Protein AF-A0A920HTX8-F1 (afdb_monomer)

Sequence (88 aa):
MKDIESFLPDGIDLLGVLKKMDPRDALITNENIKNIDELPDNCLVGTASPRRGAILKSLRQDVNIIEFRGNFETRIKNCKIRKSTQPC

Foldseek 3Di:
DPPDDPDDDPPDDDPDDDDDDPPDDDDDAPDPQDDLVSDDFLEEDEDLDPVVVVVSCVVPVRYHYDHDDDDPVVSVVVNVVPDDDDDD

Nearest PDB structures (foldseek):
  4mlq-assembly1_A  TM=9.303E-01  e=1.913E-03  Priestia megaterium
  5ov5-assembly1_A  TM=9.387E-01  e=7.697E-04  Priestia megaterium
  5ov6-assembly1_A  TM=9.385E-01  e=1.172E-03  Priestia megaterium
  5ov4-assembly1_A  TM=9.369E-01  e=1.092E-03  Priestia megaterium
  5m7f-assembly1_A  TM=9.299E-01  e=2.738E-02  Homo sapiens

Radius of gyration: 16.92 Å; Cα contacts (8 Å, |Δi|>4): 47; chains: 1; bounding box: 38×35×44 Å

Mean predicted aligned error: 8.24 Å

Solvent-accessible surface area (backbone atoms only — not comparable to full-atom values): 6234 Å² total; per-residue (Å²): 140,81,93,66,72,97,68,70,61,91,94,58,76,88,88,76,80,76,87,80,70,89,86,72,88,79,90,87,70,98,58,101,59,90,50,82,85,64,53,64,85,65,35,81,44,72,47,69,44,67,70,62,49,53,54,48,41,74,78,37,76,58,54,41,78,38,82,46,79,76,56,71,68,59,44,54,55,48,57,72,68,63,67,89,76,80,93,128

Structure (mmCIF, N/CA/C/O backbone):
data_AF-A0A920HTX8-F1
#
_entry.id   AF-A0A920HTX8-F1
#
loop_
_atom_site.group_PDB
_atom_site.id
_atom_site.type_symbol
_atom_site.label_atom_id
_atom_site.label_alt_id
_atom_site.label_comp_id
_atom_site.label_asym_id
_atom_site.label_entity_id
_atom_site.label_seq_id
_atom_site.pdbx_PDB_ins_code
_atom_site.Cartn_x
_atom_site.Cartn_y
_atom_site.Cartn_z
_atom_site.occupancy
_atom_site.B_iso_or_equiv
_atom_site.auth_seq_id
_atom_site.auth_comp_id
_atom_site.auth_asym_id
_atom_site.auth_atom_id
_atom_site.pdbx_PDB_model_num
ATOM 1 N N . MET A 1 1 ? 11.842 -9.631 -3.797 1.00 69.31 1 MET A N 1
ATOM 2 C CA . MET A 1 1 ? 12.331 -8.729 -4.849 1.00 69.31 1 MET A CA 1
ATOM 3 C C . MET A 1 1 ? 11.135 -7.946 -5.345 1.00 69.31 1 MET A C 1
ATOM 5 O O . MET A 1 1 ? 10.108 -8.574 -5.570 1.00 69.31 1 MET A O 1
ATOM 9 N N . LYS A 1 2 ? 11.203 -6.616 -5.356 1.00 75.75 2 LYS A N 1
ATOM 10 C CA . LYS A 1 2 ? 10.044 -5.763 -5.663 1.00 75.75 2 LYS A CA 1
ATOM 11 C C . LYS A 1 2 ? 10.389 -4.655 -6.658 1.00 75.75 2 LYS A C 1
ATOM 13 O O . LYS A 1 2 ? 9.542 -4.319 -7.469 1.00 75.75 2 LYS A O 1
ATOM 18 N N . ASP A 1 3 ? 11.616 -4.144 -6.609 1.00 83.00 3 ASP A N 1
ATOM 19 C CA . ASP A 1 3 ? 12.037 -2.977 -7.392 1.00 83.00 3 ASP A CA 1
ATOM 20 C C . ASP A 1 3 ? 12.930 -3.364 -8.585 1.00 83.00 3 ASP A C 1
ATOM 22 O O . ASP A 1 3 ? 13.809 -2.608 -8.977 1.00 83.00 3 ASP A O 1
ATOM 26 N N . ILE A 1 4 ? 12.734 -4.569 -9.129 1.00 83.88 4 ILE A N 1
ATOM 27 C CA . ILE A 1 4 ? 13.402 -5.021 -10.352 1.00 83.88 4 ILE A CA 1
ATOM 28 C C . ILE A 1 4 ? 12.402 -5.034 -11.491 1.00 83.88 4 ILE A C 1
ATOM 30 O O . ILE A 1 4 ? 11.235 -5.391 -11.307 1.00 83.88 4 ILE A O 1
ATOM 34 N N . GLU A 1 5 ? 12.882 -4.610 -12.651 1.00 83.19 5 GLU A N 1
ATOM 35 C CA . GLU A 1 5 ? 12.123 -4.607 -13.889 1.00 83.19 5 GLU A CA 1
ATOM 36 C C . GLU A 1 5 ? 11.676 -6.025 -14.252 1.00 83.19 5 GLU A C 1
ATOM 38 O O . GLU A 1 5 ? 12.345 -7.015 -13.959 1.00 83.19 5 GLU A O 1
ATOM 43 N N . SER A 1 6 ? 10.501 -6.132 -14.873 1.00 85.06 6 SER A N 1
ATOM 44 C CA . SER A 1 6 ? 9.943 -7.436 -15.254 1.00 85.06 6 SER A CA 1
ATOM 45 C C . SER A 1 6 ? 10.731 -8.111 -16.376 1.00 85.06 6 SER A C 1
ATOM 47 O O . SER A 1 6 ? 10.714 -9.334 -16.473 1.00 85.06 6 SER A O 1
ATOM 49 N N . PHE A 1 7 ? 11.420 -7.318 -17.195 1.00 87.38 7 PHE A N 1
ATOM 50 C CA . PHE A 1 7 ? 12.288 -7.778 -18.267 1.00 87.38 7 PHE A CA 1
ATOM 51 C C . PHE A 1 7 ? 13.672 -7.193 -18.027 1.00 87.38 7 PHE A C 1
ATOM 53 O O . PHE A 1 7 ? 13.791 -5.985 -17.842 1.00 87.38 7 PHE A O 1
ATOM 60 N N . LEU A 1 8 ? 14.694 -8.046 -18.007 1.00 87.38 8 LEU A N 1
ATOM 61 C CA . LEU A 1 8 ? 16.076 -7.587 -17.995 1.00 87.38 8 LEU A CA 1
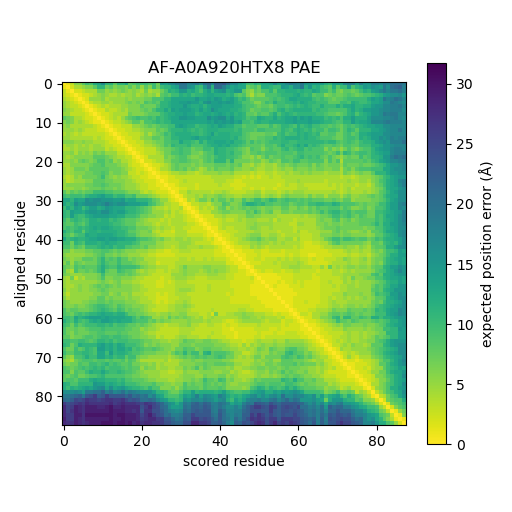ATOM 62 C C . LEU A 1 8 ? 16.549 -7.409 -19.443 1.00 87.38 8 LEU A C 1
ATOM 64 O O . LEU A 1 8 ? 16.160 -8.204 -20.301 1.00 87.38 8 LEU A O 1
ATOM 68 N N . PRO A 1 9 ? 17.343 -6.369 -19.735 1.00 90.25 9 PRO A N 1
ATOM 69 C CA . PRO A 1 9 ? 17.922 -6.189 -21.057 1.00 90.25 9 PRO A CA 1
ATOM 70 C C . PRO A 1 9 ? 18.941 -7.292 -21.362 1.00 90.25 9 PRO A C 1
ATOM 72 O O . PRO A 1 9 ? 19.569 -7.850 -20.458 1.00 90.25 9 PRO A O 1
ATOM 75 N N . ASP A 1 10 ? 19.130 -7.567 -22.652 1.00 89.44 10 ASP A N 1
ATOM 76 C CA . ASP A 1 10 ? 20.076 -8.578 -23.117 1.00 89.44 10 ASP A CA 1
ATOM 77 C C . ASP A 1 10 ? 21.490 -8.315 -22.573 1.00 89.44 10 ASP A C 1
ATOM 79 O O . ASP A 1 10 ? 21.995 -7.190 -22.593 1.00 89.44 10 ASP A O 1
ATOM 83 N N . GLY A 1 11 ? 22.136 -9.374 -22.082 1.00 89.94 11 GLY A N 1
ATOM 84 C CA . GLY A 1 11 ? 23.470 -9.304 -21.480 1.00 89.94 11 GLY A CA 1
ATOM 85 C C . GLY A 1 11 ? 23.492 -8.955 -19.987 1.00 89.94 11 GLY A C 1
ATOM 86 O O . GLY A 1 11 ? 24.580 -8.857 -19.418 1.00 89.94 11 GLY A O 1
ATOM 87 N N . ILE A 1 12 ? 22.331 -8.796 -19.337 1.00 89.12 12 ILE A N 1
ATOM 88 C CA . ILE A 1 12 ? 22.221 -8.632 -17.882 1.00 89.12 12 ILE A CA 1
ATOM 89 C C . ILE A 1 12 ? 21.410 -9.786 -17.288 1.00 89.12 12 ILE A C 1
ATOM 91 O O . ILE A 1 12 ? 20.203 -9.876 -17.490 1.00 89.12 12 ILE A O 1
ATOM 95 N N . ASP A 1 13 ? 22.069 -10.613 -16.476 1.00 87.81 13 ASP A N 1
ATOM 96 C CA . ASP A 1 13 ? 21.445 -11.743 -15.788 1.00 87.81 13 ASP A CA 1
ATOM 97 C C . ASP A 1 13 ? 21.414 -11.562 -14.269 1.00 87.81 13 ASP A C 1
ATOM 99 O O . ASP A 1 13 ? 22.330 -11.022 -13.639 1.00 87.81 13 ASP A O 1
ATOM 103 N N . LEU A 1 14 ? 20.356 -12.087 -13.648 1.00 87.00 14 LEU A N 1
ATOM 104 C CA . LEU A 1 14 ? 20.241 -12.157 -12.198 1.00 87.00 14 LEU A CA 1
ATOM 105 C C . LEU A 1 14 ? 21.009 -13.375 -11.664 1.00 8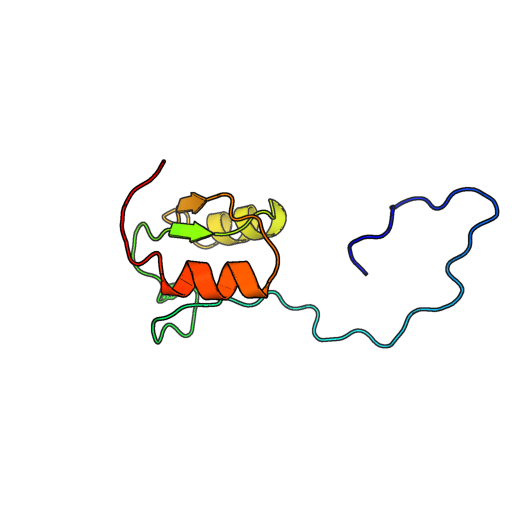7.00 14 LEU A C 1
ATOM 107 O O . LEU A 1 14 ? 20.469 -14.473 -11.562 1.00 87.00 14 LEU A O 1
ATOM 111 N N . LEU A 1 15 ? 22.268 -13.167 -11.281 1.00 89.50 15 LEU A N 1
ATOM 112 C CA . LEU A 1 15 ? 23.181 -14.246 -10.875 1.00 89.50 15 LEU A CA 1
ATOM 113 C C . LEU A 1 15 ? 22.859 -14.890 -9.517 1.00 89.50 15 LEU A C 1
ATOM 115 O O . LEU A 1 15 ? 23.321 -15.992 -9.228 1.00 89.50 15 LEU A O 1
ATOM 119 N N . GLY A 1 16 ? 22.092 -14.222 -8.656 1.00 87.12 16 GLY A N 1
ATOM 120 C CA . GLY A 1 16 ? 21.793 -14.755 -7.334 1.00 87.12 16 GLY A CA 1
ATOM 121 C C . GLY A 1 16 ? 20.733 -13.968 -6.582 1.00 87.12 16 GLY A C 1
ATOM 122 O O . GLY A 1 16 ? 20.639 -12.745 -6.679 1.00 87.12 16 GLY A O 1
ATOM 123 N N . VAL A 1 17 ? 19.939 -14.690 -5.793 1.00 88.31 17 VAL A N 1
ATOM 124 C CA . VAL A 1 17 ? 18.909 -14.124 -4.920 1.00 88.31 17 VAL A CA 1
ATOM 125 C C . VAL A 1 17 ? 19.205 -14.547 -3.489 1.00 88.31 17 VAL A C 1
ATOM 127 O O . VAL A 1 17 ? 19.323 -15.732 -3.187 1.00 88.31 17 VAL A O 1
ATOM 130 N N . LEU A 1 18 ? 19.325 -13.567 -2.595 1.00 88.75 18 LEU A N 1
ATOM 131 C CA . LEU A 1 18 ? 19.507 -13.8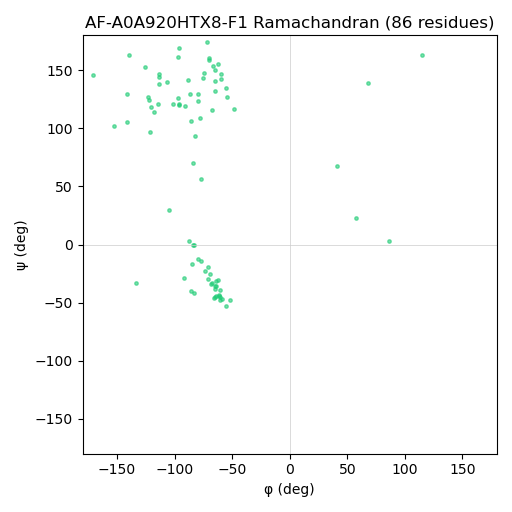22 -1.169 1.00 88.75 18 LEU A CA 1
ATOM 132 C C . LEU A 1 18 ? 18.231 -14.396 -0.542 1.00 88.75 18 LEU A C 1
ATOM 134 O O . LEU A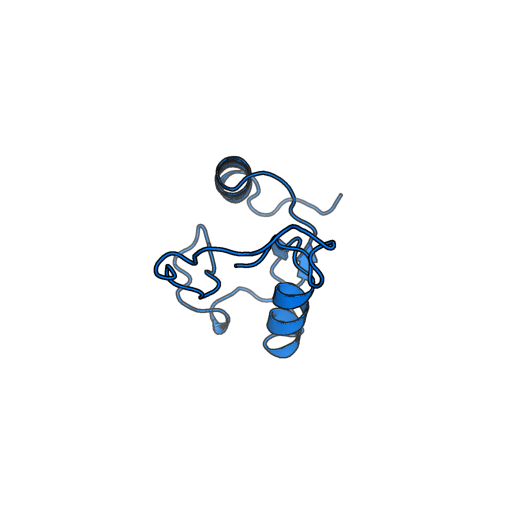 1 18 ? 17.120 -14.203 -1.045 1.00 88.75 18 LEU A O 1
ATOM 138 N N . LYS A 1 19 ? 18.382 -15.061 0.610 1.00 87.75 19 LYS A N 1
ATOM 139 C CA . LYS A 1 19 ? 17.242 -15.558 1.386 1.00 87.75 19 LYS A CA 1
ATOM 140 C C . LYS A 1 19 ? 16.277 -14.409 1.682 1.00 87.75 19 LYS A C 1
ATOM 142 O O . LYS A 1 19 ? 16.660 -13.365 2.206 1.00 87.75 19 LYS A O 1
ATOM 147 N N . LYS A 1 20 ? 15.011 -14.618 1.331 1.00 83.94 20 LYS A N 1
ATOM 148 C CA . LYS A 1 20 ? 13.957 -13.618 1.489 1.00 83.94 20 LYS A CA 1
ATOM 149 C C . LYS A 1 20 ? 13.724 -13.332 2.979 1.00 83.94 20 LYS A C 1
ATOM 151 O O . LYS A 1 20 ? 13.568 -14.267 3.763 1.00 83.94 20 LYS A O 1
ATOM 156 N N . MET A 1 21 ? 13.671 -12.052 3.343 1.00 85.88 21 MET A N 1
ATOM 157 C CA . MET A 1 21 ? 13.118 -11.614 4.630 1.00 85.88 21 MET A CA 1
ATOM 158 C C . MET A 1 21 ? 11.585 -11.768 4.625 1.00 85.88 21 MET A C 1
ATOM 160 O O . MET A 1 21 ? 11.005 -12.093 3.583 1.00 85.88 21 MET A O 1
ATOM 164 N N . ASP A 1 22 ? 10.932 -11.527 5.766 1.00 88.25 22 ASP A N 1
ATOM 165 C CA . ASP A 1 22 ? 9.474 -11.567 5.894 1.00 88.25 22 ASP A CA 1
ATOM 166 C C . ASP A 1 22 ? 8.799 -10.754 4.765 1.00 88.25 22 ASP A C 1
ATOM 168 O O . ASP A 1 22 ? 9.034 -9.549 4.642 1.00 88.25 22 ASP A O 1
ATOM 172 N N . PRO A 1 23 ? 8.013 -11.406 3.888 1.00 85.00 23 PRO A N 1
ATOM 173 C CA . PRO A 1 23 ? 7.376 -10.750 2.754 1.00 85.00 23 PRO A CA 1
ATOM 174 C C . PRO A 1 23 ? 6.063 -10.042 3.111 1.00 85.00 23 PRO A C 1
ATOM 176 O O . PRO A 1 23 ? 5.408 -9.527 2.202 1.00 85.00 23 PRO A O 1
ATOM 179 N N . ARG A 1 24 ? 5.626 -10.083 4.373 1.00 87.81 24 ARG A N 1
ATOM 180 C CA . ARG A 1 24 ? 4.317 -9.574 4.792 1.00 87.81 24 ARG A CA 1
ATOM 181 C C . ARG A 1 24 ? 4.288 -8.047 4.833 1.00 87.81 24 ARG A C 1
ATOM 183 O O . ARG A 1 24 ? 5.274 -7.383 5.146 1.00 87.81 24 ARG A O 1
ATOM 190 N N . ASP A 1 25 ? 3.117 -7.494 4.529 1.00 87.94 25 ASP A N 1
ATOM 191 C CA . ASP A 1 25 ? 2.826 -6.091 4.804 1.00 87.94 25 ASP A CA 1
ATOM 192 C C . ASP A 1 25 ? 2.562 -5.920 6.311 1.00 87.94 25 ASP A C 1
ATOM 194 O O . ASP A 1 25 ? 1.949 -6.783 6.936 1.00 87.94 25 ASP A O 1
ATOM 198 N N . ALA A 1 26 ? 3.003 -4.802 6.887 1.00 87.38 26 ALA A N 1
ATOM 199 C CA . ALA A 1 26 ? 2.774 -4.473 8.292 1.00 87.38 26 ALA A CA 1
ATOM 200 C C . ALA A 1 26 ? 1.852 -3.255 8.427 1.00 87.38 26 ALA A C 1
ATOM 202 O O . ALA A 1 26 ? 2.013 -2.260 7.710 1.00 87.38 26 ALA A O 1
ATOM 203 N N . LEU A 1 27 ? 0.913 -3.332 9.370 1.00 86.88 27 LEU A N 1
ATOM 204 C CA . LEU A 1 27 ? 0.135 -2.194 9.848 1.00 86.88 27 LEU A CA 1
ATOM 205 C C . LEU A 1 27 ? 0.924 -1.509 10.971 1.00 86.88 27 LEU A C 1
ATOM 207 O O . LEU A 1 27 ? 1.395 -2.172 11.890 1.00 86.88 27 LEU A O 1
ATOM 211 N N . ILE A 1 28 ? 1.088 -0.189 10.884 1.00 86.44 28 ILE A N 1
ATOM 212 C CA . ILE A 1 28 ? 1.779 0.610 11.901 1.00 86.44 28 ILE A CA 1
ATOM 213 C C . ILE A 1 28 ? 0.790 1.649 12.416 1.00 86.44 28 ILE A C 1
ATOM 215 O O . ILE A 1 28 ? 0.330 2.496 11.651 1.00 86.44 28 ILE A O 1
ATOM 219 N N . THR A 1 29 ? 0.489 1.587 13.708 1.00 84.06 29 THR A N 1
ATOM 220 C CA . THR A 1 29 ? -0.399 2.515 14.413 1.00 84.06 29 THR A CA 1
ATOM 221 C C . THR A 1 29 ? 0.324 3.103 15.620 1.00 84.06 29 THR A C 1
ATOM 223 O O . THR A 1 29 ? 1.225 2.486 16.187 1.00 84.06 29 THR A O 1
ATOM 226 N N . ASN A 1 30 ? -0.063 4.313 16.025 1.00 77.75 30 ASN A N 1
ATOM 227 C CA . ASN A 1 30 ? 0.395 4.889 17.297 1.00 77.75 30 ASN A CA 1
ATOM 228 C C . ASN A 1 30 ? -0.468 4.449 18.486 1.00 77.75 30 ASN A C 1
ATOM 230 O O . ASN A 1 30 ? -0.077 4.646 19.633 1.00 77.75 30 ASN A O 1
ATOM 234 N N . GLU A 1 31 ? -1.657 3.926 18.205 1.00 77.38 31 GLU A N 1
ATOM 235 C CA . GLU A 1 31 ? -2.595 3.411 19.195 1.00 77.38 31 GLU A CA 1
ATOM 236 C C . GLU A 1 31 ? -2.449 1.894 19.311 1.00 77.38 31 GLU A C 1
ATOM 238 O O . GLU A 1 31 ? -1.901 1.247 18.412 1.00 77.38 31 GLU A O 1
ATOM 243 N N . ASN A 1 32 ? -2.939 1.333 20.419 1.00 78.88 32 ASN A N 1
ATOM 244 C CA . ASN A 1 32 ? -2.872 -0.097 20.724 1.00 78.88 32 ASN A CA 1
ATOM 245 C C . ASN A 1 32 ? -3.918 -0.895 19.923 1.00 78.88 32 ASN A C 1
ATOM 247 O O . ASN A 1 32 ? -4.775 -1.563 20.494 1.00 78.88 32 ASN A O 1
ATOM 251 N N . ILE A 1 33 ? -3.853 -0.761 18.601 1.00 82.25 33 ILE A N 1
ATOM 252 C CA . ILE A 1 33 ? -4.695 -1.426 17.611 1.00 82.25 33 ILE A CA 1
ATOM 253 C C . ILE A 1 33 ? -3.926 -2.6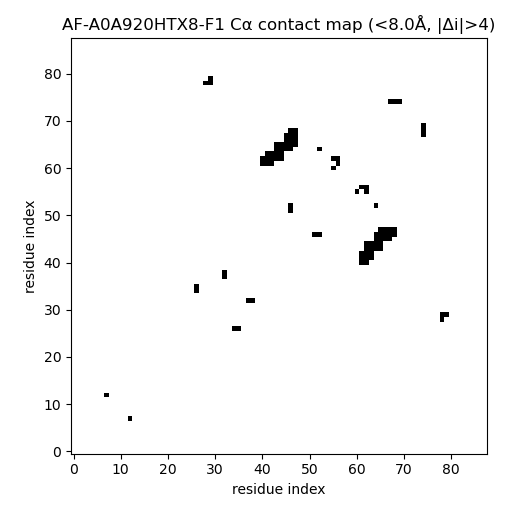53 17.138 1.00 82.25 33 ILE A C 1
ATOM 255 O O . ILE A 1 33 ? -2.810 -2.537 16.628 1.00 82.25 33 ILE A O 1
ATOM 259 N N . LYS A 1 34 ? -4.499 -3.839 17.329 1.00 80.81 34 LYS A N 1
ATOM 260 C CA . LYS A 1 34 ? -3.837 -5.106 16.997 1.00 80.81 34 LYS A CA 1
ATOM 261 C C . LYS A 1 34 ? -4.151 -5.571 15.585 1.00 80.81 34 LYS A C 1
ATOM 263 O O . LYS A 1 34 ? -3.322 -6.240 14.974 1.00 80.81 34 LYS A O 1
ATOM 268 N N . ASN A 1 35 ? -5.325 -5.212 15.072 1.00 84.12 35 ASN A N 1
ATOM 269 C CA . ASN A 1 35 ? -5.850 -5.713 13.807 1.00 84.12 35 ASN A CA 1
ATOM 270 C C . ASN A 1 35 ? -6.535 -4.607 12.994 1.00 84.12 35 ASN A C 1
ATOM 272 O O . ASN A 1 35 ? -6.905 -3.562 13.519 1.00 84.12 35 ASN A O 1
ATOM 276 N N . ILE A 1 36 ? -6.740 -4.864 11.701 1.00 84.19 36 ILE A N 1
ATOM 277 C CA . ILE A 1 36 ? -7.422 -3.941 10.774 1.00 84.19 36 ILE A CA 1
ATOM 278 C C . ILE A 1 36 ? -8.880 -3.684 11.207 1.00 84.19 36 ILE A C 1
ATOM 280 O O . ILE A 1 36 ? -9.405 -2.589 11.010 1.00 84.19 36 ILE A O 1
ATOM 284 N N . ASP A 1 37 ? -9.519 -4.658 11.852 1.00 83.44 37 ASP A N 1
ATOM 285 C CA . ASP A 1 37 ? -10.909 -4.548 12.314 1.00 83.44 37 ASP A CA 1
ATOM 286 C C . ASP A 1 37 ? -11.060 -3.628 13.533 1.00 83.44 37 ASP A C 1
ATOM 288 O O . ASP A 1 37 ? -12.118 -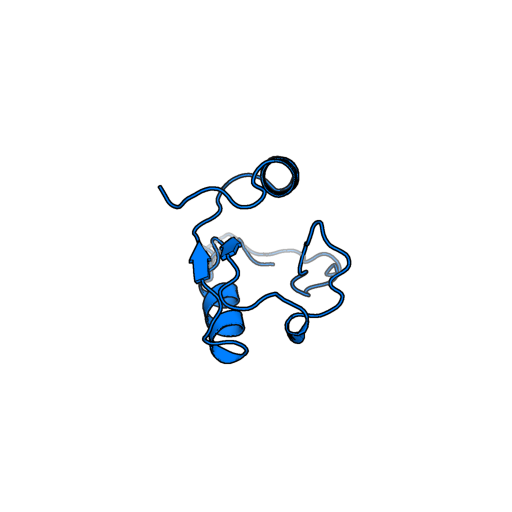3.052 13.751 1.00 83.44 37 ASP A O 1
ATOM 292 N N . GLU A 1 38 ? -9.984 -3.429 14.296 1.00 85.00 38 GLU A N 1
ATOM 293 C CA . GLU A 1 38 ? -9.951 -2.517 15.446 1.00 85.00 38 GLU A CA 1
ATOM 294 C C . GLU A 1 38 ? -9.674 -1.061 15.030 1.00 85.00 38 GLU A C 1
ATOM 296 O O . GLU A 1 38 ? -9.607 -0.173 15.880 1.00 85.00 38 GLU A O 1
ATOM 301 N N . LEU A 1 39 ? -9.487 -0.794 13.730 1.00 84.06 39 LEU A N 1
ATOM 302 C CA . LEU A 1 39 ? -9.332 0.572 13.244 1.00 84.06 39 LEU A CA 1
ATOM 303 C C . LEU A 1 39 ? -10.631 1.369 13.462 1.00 84.06 39 LEU A C 1
ATOM 305 O O . LEU A 1 39 ? -11.721 0.833 13.241 1.00 84.06 39 LEU A O 1
ATOM 309 N N . PRO A 1 40 ? -10.533 2.651 13.848 1.00 83.19 40 PRO A N 1
ATOM 310 C CA . PRO A 1 40 ? -11.706 3.499 13.988 1.00 83.19 40 PRO A CA 1
ATOM 311 C C . PRO A 1 40 ? -12.403 3.720 12.639 1.00 83.19 40 PRO A C 1
ATOM 313 O O . PRO A 1 40 ? -11.761 3.746 11.583 1.00 83.19 40 PRO A O 1
ATOM 316 N N . ASP A 1 41 ? -13.718 3.914 12.688 1.00 83.62 41 ASP A N 1
ATOM 317 C CA . ASP A 1 41 ? -14.530 4.177 11.501 1.00 83.62 41 ASP A CA 1
ATOM 318 C C . ASP A 1 41 ? -14.067 5.453 10.787 1.00 83.62 41 ASP A C 1
ATOM 320 O O . ASP A 1 41 ? -13.682 6.442 11.419 1.00 83.62 41 ASP A O 1
ATOM 324 N N . ASN A 1 42 ? -14.105 5.441 9.452 1.00 84.00 42 ASN A N 1
ATOM 325 C CA . ASN A 1 42 ? -13.641 6.546 8.600 1.00 84.00 42 ASN A CA 1
ATOM 326 C C . ASN A 1 42 ? -12.166 6.948 8.808 1.00 84.00 42 ASN A C 1
ATOM 328 O O . ASN A 1 42 ? -11.772 8.073 8.471 1.00 84.00 42 ASN A O 1
ATOM 332 N N . CYS A 1 43 ? -11.324 6.051 9.335 1.00 84.62 43 CYS A N 1
ATOM 333 C CA . CYS A 1 43 ? -9.913 6.349 9.567 1.00 84.62 43 CYS A CA 1
ATOM 334 C C . CYS A 1 43 ? -9.128 6.655 8.280 1.00 84.62 43 CYS A C 1
ATOM 336 O O . CYS A 1 43 ? -9.456 6.218 7.174 1.00 84.62 43 CYS A O 1
ATOM 338 N N . LEU A 1 44 ? -8.041 7.411 8.451 1.00 86.50 44 LEU A N 1
ATOM 339 C CA . LEU A 1 44 ? -7.101 7.757 7.389 1.00 86.50 44 LEU A CA 1
ATOM 340 C C . LEU A 1 44 ? -5.914 6.792 7.406 1.00 86.50 44 LEU A C 1
ATOM 342 O O . LEU A 1 44 ? -5.165 6.738 8.381 1.00 86.50 44 LEU A O 1
ATOM 346 N N . VAL A 1 45 ? -5.692 6.082 6.300 1.00 87.69 45 VAL A N 1
ATOM 347 C CA . VAL A 1 45 ? -4.556 5.171 6.126 1.00 87.69 45 VAL A CA 1
ATOM 348 C C . VAL A 1 45 ? -3.622 5.681 5.033 1.00 87.69 45 VAL A C 1
ATOM 350 O O . VAL A 1 45 ? -3.991 5.828 3.868 1.00 87.69 45 VAL A O 1
ATOM 353 N N . GLY A 1 46 ? -2.366 5.928 5.409 1.00 87.75 46 GLY A N 1
ATOM 354 C CA . GLY A 1 46 ? -1.328 6.401 4.499 1.00 87.75 46 GLY A CA 1
ATOM 355 C C . GLY A 1 46 ? -0.627 5.267 3.755 1.00 87.75 46 GLY A C 1
ATOM 356 O O . GLY A 1 46 ? 0.233 4.587 4.313 1.00 87.75 46 GLY A O 1
ATOM 357 N N . THR A 1 47 ? -0.910 5.094 2.463 1.00 87.00 47 THR A N 1
ATOM 358 C CA . THR A 1 47 ? -0.152 4.181 1.594 1.00 87.00 47 THR A CA 1
ATOM 359 C C . THR A 1 47 ? 0.034 4.773 0.204 1.00 87.00 47 THR A C 1
ATOM 361 O O . THR A 1 47 ? -0.914 5.164 -0.457 1.00 87.00 47 THR A O 1
ATOM 364 N N . ALA A 1 48 ? 1.276 4.771 -0.284 1.00 85.44 48 ALA A N 1
ATOM 365 C CA . ALA A 1 48 ? 1.585 5.108 -1.678 1.00 85.44 48 ALA A CA 1
ATOM 366 C C . ALA A 1 48 ? 1.507 3.896 -2.631 1.00 85.44 48 ALA A C 1
ATOM 368 O O . ALA A 1 48 ? 1.868 4.001 -3.796 1.00 85.44 48 ALA A O 1
ATOM 369 N N . SER A 1 49 ? 1.122 2.712 -2.137 1.00 85.94 49 SER A N 1
ATOM 370 C CA . SER A 1 49 ? 1.007 1.511 -2.971 1.00 85.94 49 SER A CA 1
ATOM 371 C C . SER A 1 49 ? -0.458 1.253 -3.321 1.00 85.94 49 SER A C 1
ATOM 373 O O . SER A 1 49 ? -1.235 0.997 -2.392 1.00 85.94 49 SER A O 1
ATOM 375 N N . PRO A 1 50 ? -0.816 1.221 -4.619 1.00 87.50 50 PRO A N 1
ATOM 376 C CA . PRO A 1 50 ? -2.183 0.939 -5.047 1.00 87.50 50 PRO A CA 1
ATOM 377 C C . PRO A 1 50 ? -2.614 -0.478 -4.656 1.00 87.50 50 PRO A C 1
ATOM 379 O O . PRO A 1 50 ? -3.741 -0.660 -4.210 1.00 87.50 50 PRO A O 1
ATOM 382 N N . ARG A 1 51 ? -1.700 -1.464 -4.696 1.00 91.25 51 ARG A N 1
ATOM 383 C CA . ARG A 1 51 ? -1.972 -2.843 -4.247 1.00 91.25 51 ARG A CA 1
ATOM 384 C C . ARG A 1 51 ? -2.472 -2.879 -2.804 1.00 91.25 51 ARG A C 1
ATOM 386 O O . ARG A 1 51 ? -3.516 -3.456 -2.528 1.00 91.25 51 ARG A O 1
ATOM 393 N N . ARG A 1 52 ? -1.728 -2.261 -1.880 1.00 90.44 52 ARG A N 1
ATOM 394 C CA . ARG A 1 52 ? -2.100 -2.251 -0.455 1.00 90.44 52 ARG A CA 1
ATOM 395 C C . ARG A 1 52 ? -3.406 -1.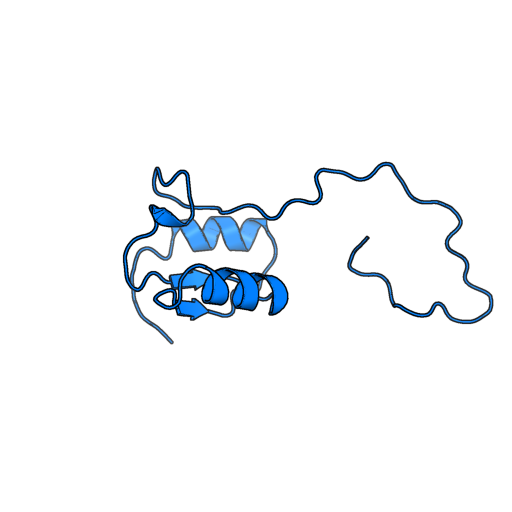499 -0.228 1.00 90.44 52 ARG A C 1
ATOM 397 O O . ARG A 1 52 ? -4.220 -1.929 0.577 1.00 90.44 52 ARG A O 1
ATOM 404 N N . GLY A 1 53 ? -3.609 -0.409 -0.964 1.00 89.19 53 GLY A N 1
ATOM 405 C CA . GLY A 1 53 ? -4.836 0.362 -0.871 1.00 89.19 53 GLY A CA 1
ATOM 406 C C . GLY A 1 53 ? -6.076 -0.400 -1.343 1.00 89.19 53 GLY A C 1
ATOM 407 O O . GLY A 1 53 ? -7.088 -0.412 -0.652 1.00 89.19 53 GLY A O 1
ATOM 408 N N . ALA A 1 54 ? -5.986 -1.090 -2.479 1.00 89.50 54 ALA A N 1
ATOM 409 C CA . ALA A 1 54 ? -7.076 -1.915 -2.990 1.00 89.50 54 ALA A CA 1
ATOM 410 C C . ALA A 1 54 ? -7.435 -3.053 -2.021 1.00 89.50 54 ALA A C 1
ATOM 412 O O . ALA A 1 54 ? -8.611 -3.264 -1.743 1.00 89.50 54 ALA A O 1
ATOM 413 N N . ILE A 1 55 ? -6.428 -3.727 -1.448 1.00 91.00 55 ILE A N 1
ATOM 414 C CA . ILE A 1 55 ? -6.643 -4.786 -0.449 1.00 91.00 55 ILE A CA 1
ATOM 415 C C . ILE A 1 55 ? -7.362 -4.227 0.786 1.00 91.00 55 ILE A C 1
ATOM 417 O O . ILE A 1 55 ? -8.369 -4.786 1.207 1.00 91.00 55 ILE A O 1
ATOM 421 N N . LEU A 1 56 ? -6.907 -3.096 1.332 1.00 89.94 56 LEU A N 1
ATOM 422 C CA . LEU A 1 56 ? -7.557 -2.466 2.486 1.00 89.94 56 LEU A CA 1
ATOM 423 C C . LEU A 1 56 ? -9.006 -2.071 2.192 1.00 89.94 56 LEU A C 1
ATOM 425 O O . LEU A 1 56 ? -9.876 -2.401 2.984 1.00 89.94 56 LEU A O 1
ATOM 429 N N . LYS A 1 57 ? -9.281 -1.455 1.036 1.00 88.00 57 LYS A N 1
ATOM 430 C CA . LYS A 1 57 ? -10.651 -1.102 0.628 1.00 88.00 57 LYS A CA 1
ATOM 431 C C . LYS A 1 57 ? -11.553 -2.313 0.409 1.00 88.00 57 LYS A C 1
ATOM 433 O O . LYS A 1 57 ? -12.752 -2.208 0.631 1.00 88.00 57 LYS A O 1
ATOM 438 N N . SER A 1 58 ? -10.992 -3.442 -0.029 1.00 89.31 58 SER A N 1
ATOM 439 C CA . SER A 1 58 ? -11.754 -4.687 -0.181 1.00 89.31 58 SER A CA 1
ATOM 440 C C . SER A 1 58 ? -12.138 -5.317 1.160 1.00 89.31 58 SER A C 1
ATOM 442 O O . SER A 1 58 ? -13.172 -5.968 1.247 1.00 89.31 58 SER A O 1
ATOM 444 N N . LEU A 1 59 ? -11.321 -5.108 2.198 1.00 88.25 59 LEU A N 1
ATOM 445 C CA . LEU A 1 59 ? -11.592 -5.580 3.557 1.00 88.25 59 LEU A CA 1
ATOM 446 C C . LEU A 1 59 ? -12.512 -4.616 4.314 1.00 88.25 59 LEU A C 1
ATOM 448 O O . LEU A 1 59 ? -13.419 -5.047 5.016 1.00 88.25 59 LEU A O 1
ATOM 452 N N . ARG A 1 60 ? -12.271 -3.312 4.165 1.00 86.81 60 ARG A N 1
ATOM 453 C CA . ARG A 1 60 ? -12.966 -2.233 4.863 1.00 86.81 60 ARG A CA 1
ATOM 454 C C . ARG A 1 60 ? -13.201 -1.058 3.924 1.00 86.81 60 ARG A C 1
ATOM 456 O O . ARG A 1 60 ? -12.284 -0.308 3.583 1.00 86.81 60 ARG A O 1
ATOM 463 N N . GLN A 1 61 ? -14.448 -0.908 3.497 1.00 84.50 61 GLN A N 1
ATOM 464 C CA . GLN A 1 61 ? -14.842 0.111 2.524 1.00 84.50 61 GLN A CA 1
ATOM 465 C C . GLN A 1 61 ? -14.949 1.520 3.134 1.00 84.50 61 GLN A C 1
ATOM 467 O O . GLN A 1 61 ? -14.974 2.504 2.399 1.00 84.50 61 GLN A O 1
ATOM 472 N N . ASP A 1 62 ? -14.963 1.618 4.463 1.00 88.38 62 ASP A N 1
ATOM 473 C CA . ASP A 1 62 ? -15.011 2.856 5.242 1.00 88.38 62 ASP A CA 1
ATOM 474 C C . ASP A 1 62 ? -13.643 3.555 5.375 1.00 88.38 62 ASP A C 1
ATOM 476 O O . ASP A 1 62 ? -13.569 4.710 5.786 1.00 88.38 62 ASP A O 1
ATOM 480 N N . VAL A 1 63 ? -12.543 2.888 5.016 1.00 87.06 63 VAL A N 1
ATOM 481 C CA . VAL A 1 63 ? -11.189 3.433 5.187 1.00 87.06 63 VAL A CA 1
ATOM 482 C C . VAL A 1 63 ? -10.829 4.429 4.082 1.00 87.06 63 VAL A C 1
ATOM 484 O O . VAL A 1 63 ? -10.867 4.130 2.883 1.00 87.06 63 VAL A O 1
ATOM 487 N N . ASN A 1 64 ? -10.352 5.605 4.493 1.00 87.69 64 ASN A N 1
ATOM 488 C CA . ASN A 1 64 ? -9.881 6.653 3.598 1.00 87.69 64 ASN A CA 1
ATOM 489 C C . ASN A 1 64 ? -8.382 6.506 3.331 1.00 87.69 64 ASN A C 1
ATOM 491 O O . ASN A 1 64 ? -7.553 6.592 4.236 1.00 87.69 64 ASN A O 1
ATOM 495 N N . ILE A 1 65 ? -8.011 6.308 2.068 1.00 88.44 65 ILE A N 1
ATOM 496 C CA . ILE A 1 65 ? -6.613 6.100 1.677 1.00 88.44 65 ILE A CA 1
ATOM 497 C C . ILE A 1 65 ? -6.012 7.408 1.195 1.00 88.44 65 ILE A C 1
ATOM 499 O O . ILE A 1 65 ? -6.519 8.007 0.249 1.00 88.44 65 ILE A O 1
ATOM 503 N N . ILE A 1 66 ? -4.889 7.793 1.797 1.00 88.94 66 ILE A N 1
ATOM 504 C CA . ILE A 1 66 ? -4.115 8.967 1.392 1.00 88.94 66 ILE A CA 1
ATOM 505 C C . ILE A 1 66 ? -2.750 8.560 0.838 1.00 88.94 66 ILE A C 1
ATOM 507 O O . ILE A 1 66 ? -2.103 7.625 1.329 1.00 88.94 66 ILE A O 1
ATOM 511 N N . GLU A 1 67 ? -2.282 9.295 -0.171 1.00 83.50 67 GLU A N 1
ATOM 512 C CA . GLU A 1 67 ? -0.918 9.136 -0.658 1.00 83.50 67 GLU A CA 1
ATOM 513 C C . GLU A 1 67 ? 0.074 9.607 0.405 1.00 83.50 67 GLU A C 1
ATOM 515 O O . GLU A 1 67 ? 0.151 10.782 0.755 1.00 83.50 67 GLU A O 1
ATOM 520 N N . PHE A 1 68 ? 0.876 8.672 0.908 1.00 81.50 68 PHE A N 1
ATOM 521 C CA . PHE A 1 68 ? 1.889 8.966 1.912 1.00 81.50 68 PHE A CA 1
ATOM 522 C C . PHE A 1 68 ? 3.263 8.572 1.391 1.00 81.50 68 PHE A C 1
ATOM 524 O O . PHE A 1 68 ? 3.647 7.400 1.425 1.00 81.50 68 PHE A O 1
ATOM 531 N N . ARG A 1 69 ? 4.001 9.542 0.848 1.00 79.44 69 ARG A N 1
ATOM 532 C CA . ARG A 1 69 ? 5.348 9.358 0.284 1.00 79.44 69 ARG A CA 1
ATOM 533 C C . ARG A 1 69 ? 6.432 9.725 1.305 1.00 79.44 69 ARG A C 1
ATOM 535 O O . ARG A 1 69 ? 6.135 10.246 2.374 1.00 79.44 69 ARG A O 1
ATOM 542 N N . GLY A 1 70 ? 7.678 9.387 0.988 1.00 80.00 70 GLY A N 1
ATOM 543 C CA . GLY A 1 70 ? 8.831 9.582 1.870 1.00 80.00 70 GLY A CA 1
ATOM 544 C C . GLY A 1 70 ? 9.469 8.268 2.315 1.00 80.00 70 GLY A C 1
ATOM 545 O O . GLY A 1 70 ? 8.879 7.188 2.197 1.00 80.00 70 GLY A O 1
ATOM 546 N N . ASN A 1 71 ? 10.700 8.370 2.810 1.00 82.31 71 ASN A N 1
ATOM 547 C CA . ASN A 1 71 ? 11.453 7.226 3.310 1.00 82.31 71 ASN A CA 1
ATOM 548 C C . ASN A 1 71 ? 10.847 6.697 4.626 1.00 82.31 71 ASN A C 1
ATOM 550 O O . ASN A 1 71 ? 10.113 7.411 5.316 1.00 82.31 71 ASN A O 1
ATOM 554 N N . PHE A 1 72 ? 11.155 5.456 4.996 1.00 80.50 72 PHE A N 1
ATOM 555 C CA . PHE A 1 72 ? 10.572 4.772 6.157 1.00 80.50 72 PHE A CA 1
ATOM 556 C C . PHE A 1 72 ? 10.663 5.589 7.457 1.00 80.50 72 PHE A C 1
ATOM 558 O O . PHE A 1 72 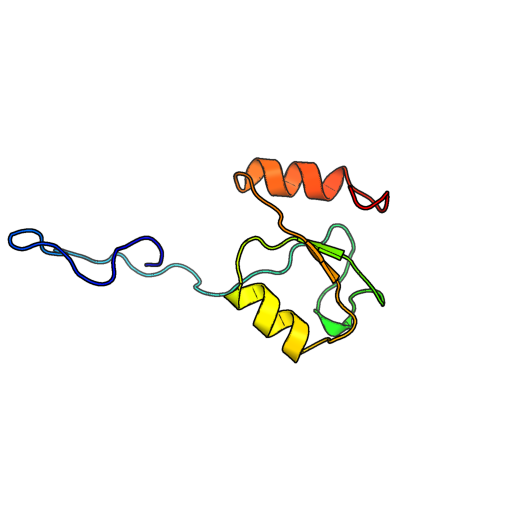? 9.654 5.790 8.131 1.00 80.50 72 PHE A O 1
ATOM 565 N N . GLU A 1 73 ? 11.833 6.150 7.765 1.00 80.25 73 GLU A N 1
ATOM 566 C CA . GLU A 1 73 ? 12.027 6.962 8.973 1.00 80.25 73 GLU A CA 1
ATOM 567 C C . GLU A 1 73 ? 11.143 8.211 8.992 1.00 80.25 73 GLU A C 1
ATOM 569 O O . GLU A 1 73 ? 10.508 8.524 10.002 1.00 80.25 73 GLU A O 1
ATOM 574 N N . THR A 1 74 ? 11.064 8.912 7.857 1.00 80.56 74 THR A N 1
ATOM 575 C CA . THR A 1 74 ? 10.223 10.109 7.726 1.00 80.56 74 THR A CA 1
ATOM 576 C C . THR A 1 74 ? 8.745 9.759 7.863 1.00 80.56 74 THR A C 1
ATOM 578 O O . THR A 1 74 ? 7.998 10.494 8.504 1.00 80.56 74 THR A O 1
ATOM 581 N N . ARG A 1 75 ? 8.333 8.589 7.357 1.00 80.69 75 ARG A N 1
ATOM 582 C CA . ARG A 1 75 ? 6.964 8.085 7.490 1.00 80.69 75 ARG A CA 1
ATOM 583 C C . ARG A 1 75 ? 6.595 7.806 8.945 1.00 80.69 75 ARG A C 1
ATOM 585 O O . ARG A 1 75 ? 5.521 8.218 9.369 1.00 80.69 75 ARG A O 1
ATOM 592 N N . ILE A 1 76 ? 7.479 7.177 9.723 1.00 80.06 76 ILE A N 1
ATOM 593 C CA . ILE A 1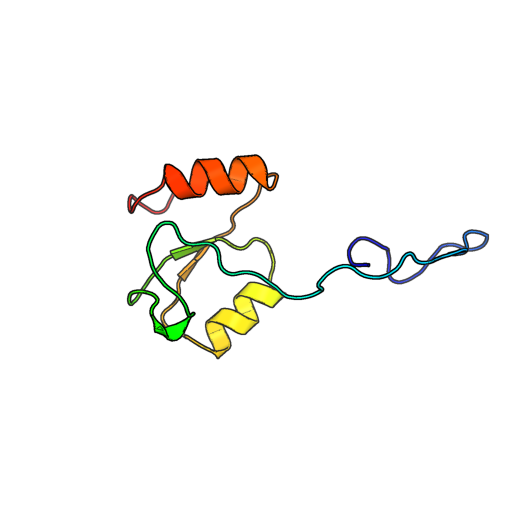 76 ? 7.231 6.920 11.152 1.00 80.06 76 ILE A CA 1
ATOM 594 C C . ILE A 1 76 ? 7.160 8.225 11.944 1.00 80.06 76 ILE A C 1
ATOM 596 O O . ILE A 1 76 ? 6.241 8.409 12.743 1.00 80.06 76 ILE A O 1
ATOM 600 N N . LYS A 1 77 ? 8.101 9.150 11.719 1.00 78.62 77 LYS A N 1
ATOM 601 C CA . LYS A 1 77 ? 8.096 10.457 12.395 1.00 78.62 77 LYS A CA 1
ATOM 602 C C . LYS A 1 77 ? 6.803 11.222 12.103 1.00 78.62 77 LYS A C 1
ATOM 604 O O . LYS A 1 77 ? 6.139 11.673 13.030 1.00 78.62 77 LYS A O 1
ATOM 609 N N . ASN A 1 78 ? 6.395 11.284 10.838 1.00 72.25 78 ASN A N 1
ATOM 610 C CA . ASN A 1 78 ? 5.172 11.973 10.430 1.00 72.25 78 ASN A CA 1
ATOM 611 C C . ASN A 1 78 ? 3.899 11.284 10.943 1.00 72.25 78 ASN A C 1
ATOM 613 O O . ASN A 1 78 ? 2.945 11.978 11.287 1.00 72.25 78 ASN A O 1
ATOM 617 N N . CYS A 1 79 ? 3.889 9.950 11.057 1.00 67.44 79 CYS A N 1
ATOM 618 C CA . CYS A 1 79 ? 2.782 9.210 11.666 1.00 67.44 79 CYS A CA 1
ATOM 619 C C . CYS A 1 79 ? 2.572 9.626 13.129 1.00 67.44 79 CYS A C 1
ATOM 621 O O . CYS A 1 79 ? 1.433 9.803 13.546 1.00 67.44 79 CYS A O 1
ATOM 623 N N . LYS A 1 80 ? 3.644 9.865 13.900 1.00 60.25 80 LYS A N 1
ATOM 624 C CA . LYS A 1 80 ? 3.552 10.360 15.290 1.00 60.25 80 LYS A CA 1
ATOM 625 C C . LYS A 1 80 ? 3.031 11.795 15.395 1.00 60.25 80 LYS A C 1
ATOM 627 O O . LYS A 1 80 ? 2.366 12.124 16.373 1.00 60.25 80 LYS A O 1
ATOM 632 N N . ILE A 1 81 ? 3.360 12.633 14.413 1.00 57.28 81 ILE A N 1
ATOM 633 C CA . ILE A 1 81 ? 3.087 14.076 14.440 1.00 57.28 81 ILE A CA 1
ATOM 634 C C . ILE A 1 81 ? 1.672 14.389 13.935 1.00 57.28 81 ILE A C 1
ATOM 636 O O . ILE A 1 81 ? 0.986 15.223 14.519 1.00 57.28 81 ILE A O 1
ATOM 640 N N . ARG A 1 82 ? 1.194 13.703 12.888 1.00 55.06 82 ARG A N 1
ATOM 641 C CA . ARG A 1 82 ? -0.156 13.900 12.334 1.00 55.06 82 ARG A CA 1
ATOM 642 C C . ARG A 1 82 ? -1.197 13.082 13.106 1.00 55.06 82 ARG A C 1
ATOM 644 O O . ARG A 1 82 ? -1.760 12.123 12.588 1.00 55.06 82 ARG A O 1
ATOM 651 N N . LYS A 1 83 ? -1.482 13.478 14.348 1.00 47.00 83 LYS A N 1
ATOM 652 C CA . LYS A 1 83 ? -2.742 13.105 15.006 1.00 47.00 83 LYS A CA 1
ATOM 653 C C . LYS A 1 83 ? -3.846 14.000 14.449 1.00 47.00 83 LYS A C 1
ATOM 655 O O . LYS A 1 83 ? -3.842 15.197 14.706 1.00 47.00 83 LYS A O 1
ATOM 660 N N . SER A 1 84 ? -4.740 13.418 13.648 1.00 47.38 84 SER A N 1
ATOM 661 C CA . SER A 1 84 ? -6.073 13.963 13.349 1.00 47.38 84 SER A CA 1
ATOM 662 C C . SER A 1 84 ? -6.122 15.483 13.124 1.00 47.38 84 SER A C 1
ATOM 664 O O . SER A 1 84 ? -6.686 16.218 13.930 1.00 47.38 84 SER A O 1
ATOM 666 N N . THR A 1 85 ? -5.528 15.996 12.050 1.00 37.69 85 THR A N 1
ATOM 667 C CA . THR A 1 85 ? -5.884 17.344 11.580 1.00 37.69 85 THR A CA 1
ATOM 668 C C . THR A 1 85 ? -5.641 17.477 10.084 1.00 37.69 85 THR A C 1
ATOM 670 O O . THR A 1 85 ? -4.521 17.638 9.614 1.00 37.69 85 THR A O 1
ATOM 673 N N . GLN A 1 86 ? -6.779 17.385 9.401 1.00 39.50 86 GLN A N 1
ATOM 674 C CA . GLN A 1 86 ? -7.146 17.916 8.095 1.00 39.50 86 GLN A CA 1
ATOM 675 C C . GLN A 1 86 ? -6.494 17.384 6.804 1.00 39.50 86 GLN A C 1
ATOM 677 O O . GLN A 1 86 ? -5.283 17.170 6.727 1.00 39.50 86 GLN A O 1
ATOM 682 N N . PRO A 1 87 ? -7.332 17.212 5.758 1.00 43.72 87 PRO A N 1
ATOM 683 C CA . PRO A 1 87 ? -6.893 16.978 4.397 1.00 43.72 87 PRO A CA 1
ATOM 684 C C . PRO A 1 87 ? -6.479 18.314 3.769 1.00 43.72 87 PRO A C 1
ATOM 686 O O . PRO A 1 87 ? -7.284 19.239 3.709 1.00 43.72 87 PRO A O 1
ATOM 689 N N . CYS A 1 88 ? -5.242 18.382 3.290 1.00 31.81 88 CYS A N 1
ATOM 690 C CA . CYS A 1 88 ? -4.809 19.250 2.198 1.00 31.81 88 CYS A CA 1
ATOM 691 C C . CYS A 1 88 ? -3.833 18.430 1.356 1.00 31.81 88 CYS A C 1
ATOM 693 O O . CYS A 1 88 ? -2.912 17.827 1.967 1.00 31.81 88 CYS A O 1
#

pLDDT: mean 80.91, std 12.71, range [31.81, 91.25]

Secondary structure (DSSP, 8-state):
--SS-SSPPTT------PPP---------SS---SGGGSPTT-EEE-S-HHHHHHHHHH-TTPEEE---S-HHHHHHHHHH-SS----